Protein AF-Q835K2-F1 (afdb_monomer_lite)

pLDDT: mean 85.04, std 11.76, range [46.19, 97.5]

Radius of gyration: 17.07 Å; chains: 1; bounding box: 38×16×58 Å

Secondary structure (DSSP, 8-state):
---HHHHHHHHHHHHHHHHHHHHHHHH---TTHHHHHHHHHHHHHHHHHHHHHHHHHS-HHHHHTTSS-GGGGHHHHHHHHHHHHHHHHHHHHHHHHHHHTT-

Sequence (103 aa):
MLQPYFAFGVPLFLLVLYLLFALIHRQTTIHYLRFILLLISTFLMVFSFQVLQESWTINPETLKDAAYSPQWLWIPLGIGLILTLYNAWHGLRTMIKYKTDKH

Foldseek 3Di:
DLQVCQLVVLLVVLVVVLVVLVVVVVVDPDPCSLVVNLVSLLCQQVSLVVNLVVVVVDDPVVVVVNPDDSVCSVVSNVSSVVSNVVSVVVNVVVVVVVVVVVD

Organism: Enterococcus faecalis (strain ATCC 700802 / V583) (NCBI:txid226185)

Structure (mmCIF, N/CA/C/O backbone):
data_AF-Q835K2-F1
#
_entry.id   AF-Q835K2-F1
#
loop_
_atom_site.group_PDB
_atom_site.id
_atom_site.type_symbol
_atom_site.label_atom_id
_atom_site.label_alt_id
_atom_site.label_comp_id
_atom_site.label_asym_id
_atom_site.label_entity_id
_atom_site.label_seq_id
_atom_site.pdbx_PDB_ins_code
_atom_site.Cartn_x
_atom_site.Cartn_y
_atom_site.Cartn_z
_atom_site.occupancy
_atom_site.B_iso_or_equiv
_atom_site.auth_seq_id
_atom_site.auth_comp_id
_atom_site.auth_asym_id
_atom_site.auth_atom_id
_atom_site.pdbx_PDB_model_num
ATOM 1 N N . MET A 1 1 ? 4.391 -10.071 -13.237 1.00 61.84 1 MET A N 1
ATOM 2 C CA . MET A 1 1 ? 3.209 -9.183 -13.146 1.00 61.84 1 MET A CA 1
ATOM 3 C C . MET A 1 1 ? 3.485 -7.726 -13.560 1.00 61.84 1 MET A C 1
ATOM 5 O O . MET A 1 1 ? 2.685 -6.846 -13.269 1.00 61.84 1 MET A O 1
ATOM 9 N N . LEU A 1 2 ? 4.538 -7.453 -14.340 1.00 66.25 2 LEU A N 1
ATOM 10 C CA . LEU A 1 2 ? 4.948 -6.089 -14.729 1.00 66.25 2 LEU A CA 1
ATOM 11 C C . LEU A 1 2 ? 4.183 -5.502 -15.922 1.00 66.25 2 LEU A C 1
ATOM 13 O O . LEU A 1 2 ? 4.547 -4.460 -16.457 1.00 66.25 2 LEU A O 1
ATOM 17 N N . GLN A 1 3 ? 3.110 -6.162 -16.355 1.00 80.00 3 GLN A N 1
ATOM 18 C CA . GLN A 1 3 ? 2.230 -5.577 -17.352 1.00 80.00 3 GLN A CA 1
ATOM 19 C C . GLN A 1 3 ? 1.593 -4.320 -16.728 1.00 80.00 3 GLN A C 1
ATOM 21 O O . GLN A 1 3 ? 1.052 -4.426 -15.623 1.00 80.00 3 GLN A O 1
ATOM 26 N N . PRO A 1 4 ? 1.617 -3.148 -17.390 1.00 77.62 4 PRO A N 1
ATOM 27 C CA . PRO A 1 4 ? 1.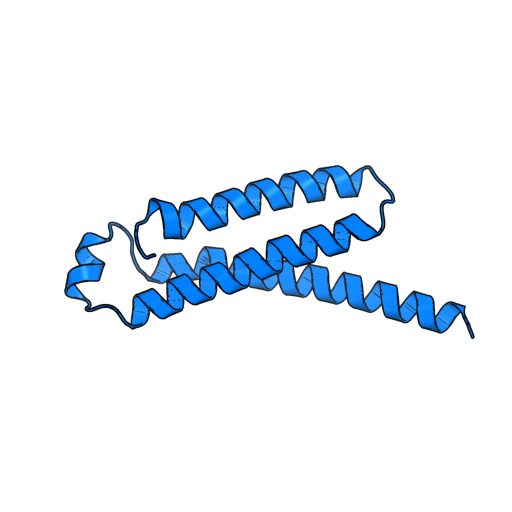244 -1.869 -16.766 1.00 77.62 4 PRO A CA 1
ATOM 28 C C . PRO A 1 4 ? -0.157 -1.893 -16.157 1.00 77.62 4 PRO A C 1
ATOM 30 O O . PRO A 1 4 ? -0.392 -1.405 -15.053 1.00 77.62 4 PRO A O 1
ATOM 33 N N . TYR A 1 5 ? -1.080 -2.544 -16.867 1.00 83.00 5 TYR A N 1
ATOM 34 C CA . TYR A 1 5 ? -2.452 -2.740 -16.421 1.00 83.00 5 TYR A CA 1
ATOM 35 C C . TYR A 1 5 ? -2.530 -3.456 -15.071 1.00 83.00 5 TYR A C 1
ATOM 37 O O . TYR A 1 5 ? -3.344 -3.106 -14.228 1.00 83.00 5 TYR A O 1
ATOM 45 N N . PHE A 1 6 ? -1.673 -4.442 -14.838 1.00 86.94 6 PHE A N 1
ATOM 46 C CA . PHE A 1 6 ? -1.684 -5.201 -13.601 1.00 86.94 6 PHE A CA 1
ATOM 47 C C . PHE A 1 6 ? -0.903 -4.480 -12.493 1.00 86.94 6 PHE A C 1
ATOM 49 O O . PHE A 1 6 ? -1.405 -4.341 -11.378 1.00 86.94 6 PHE A O 1
ATOM 56 N N . ALA A 1 7 ? 0.274 -3.941 -12.830 1.00 87.62 7 ALA A N 1
ATOM 57 C CA . ALA A 1 7 ? 1.147 -3.211 -11.914 1.00 87.62 7 ALA A CA 1
ATOM 58 C C . ALA A 1 7 ? 0.478 -1.972 -11.295 1.00 87.62 7 ALA A C 1
ATOM 60 O O . ALA A 1 7 ? 0.731 -1.674 -10.131 1.00 87.62 7 ALA A O 1
ATOM 61 N N . PHE A 1 8 ? -0.394 -1.278 -12.037 1.00 90.69 8 PHE A N 1
ATOM 62 C CA . PHE A 1 8 ? -1.104 -0.085 -11.552 1.00 90.69 8 PHE A CA 1
ATOM 63 C C . PHE A 1 8 ? -2.614 -0.274 -11.402 1.00 90.69 8 PHE A C 1
ATOM 65 O O . PHE A 1 8 ? -3.209 0.314 -10.500 1.00 90.69 8 PHE A O 1
ATOM 72 N N . GLY A 1 9 ? -3.246 -1.104 -12.233 1.00 92.44 9 GLY A N 1
ATOM 73 C CA . GLY A 1 9 ? -4.693 -1.313 -12.181 1.00 92.44 9 GLY A CA 1
ATOM 74 C C . GLY A 1 9 ? -5.140 -2.043 -10.920 1.00 92.44 9 GLY A C 1
ATOM 75 O O . GLY A 1 9 ? -6.141 -1.646 -10.327 1.00 92.44 9 GLY A O 1
ATOM 76 N N . VAL A 1 10 ? -4.381 -3.039 -10.446 1.00 93.62 10 VAL A N 1
ATOM 77 C CA . VAL A 1 10 ? -4.699 -3.714 -9.176 1.00 93.62 10 VAL A CA 1
ATOM 78 C C . VAL A 1 10 ? -4.555 -2.748 -7.990 1.00 93.62 10 VAL A C 1
ATOM 80 O O . VAL A 1 10 ? -5.517 -2.628 -7.228 1.00 93.62 10 VAL A O 1
ATOM 83 N N . PRO A 1 11 ? -3.453 -1.980 -7.839 1.00 94.88 11 PRO A N 1
ATOM 84 C CA . PRO A 1 11 ? -3.374 -0.948 -6.812 1.00 94.88 11 PRO A CA 1
ATOM 85 C C . PRO A 1 11 ? -4.492 0.088 -6.886 1.00 94.88 11 PRO A C 1
ATOM 87 O O . PRO A 1 11 ? -5.085 0.421 -5.862 1.00 94.88 11 PRO A O 1
ATOM 90 N N . LEU A 1 12 ? -4.823 0.568 -8.087 1.00 95.69 12 LEU A N 1
ATOM 91 C CA . LEU A 1 12 ? -5.892 1.544 -8.278 1.00 95.69 12 LEU A CA 1
ATOM 92 C C . LEU A 1 12 ? -7.253 0.979 -7.852 1.00 95.69 12 LEU A C 1
ATOM 94 O O . LEU A 1 12 ? -7.994 1.645 -7.131 1.00 95.69 12 LEU A O 1
ATOM 98 N N . PHE A 1 13 ? -7.561 -0.259 -8.240 1.00 96.12 13 PHE A N 1
ATOM 99 C CA . PHE A 1 13 ? -8.777 -0.947 -7.817 1.00 96.12 13 PHE A CA 1
ATOM 100 C C . PHE A 1 13 ? -8.858 -1.071 -6.290 1.00 96.12 13 PHE A C 1
ATOM 102 O O . PHE A 1 13 ? -9.890 -0.752 -5.700 1.00 96.12 13 PHE A O 1
ATOM 109 N N . LEU A 1 14 ? -7.761 -1.467 -5.637 1.00 96.19 14 LEU A N 1
ATOM 110 C CA . LEU A 1 14 ? -7.702 -1.574 -4.178 1.00 96.19 14 LEU A CA 1
ATOM 111 C C . LEU A 1 14 ? -7.877 -0.217 -3.492 1.00 96.19 14 LEU A C 1
ATOM 113 O O . LEU A 1 14 ? -8.520 -0.155 -2.448 1.00 96.19 14 LEU A O 1
ATOM 117 N N . LEU A 1 15 ? -7.363 0.869 -4.074 1.00 96.44 15 LEU A N 1
ATOM 118 C CA . LEU A 1 15 ? -7.574 2.223 -3.557 1.00 96.44 15 LEU A CA 1
ATOM 119 C C . LEU A 1 15 ? -9.031 2.665 -3.676 1.00 96.44 15 LEU A C 1
ATOM 121 O O . LEU A 1 15 ? -9.579 3.211 -2.719 1.00 96.44 15 LEU A O 1
ATOM 125 N N . VAL A 1 16 ? -9.679 2.399 -4.811 1.00 96.75 16 VAL A N 1
ATOM 126 C CA . VAL A 1 16 ? -11.114 2.670 -4.980 1.00 96.75 16 VAL A CA 1
ATOM 127 C C . VAL A 1 16 ? -11.920 1.868 -3.960 1.00 96.75 16 VAL A C 1
ATOM 129 O O . VAL A 1 16 ? -12.756 2.433 -3.254 1.00 96.75 16 VAL A O 1
ATOM 132 N N . LEU A 1 17 ? -11.624 0.575 -3.815 1.00 95.81 17 LEU A N 1
ATOM 133 C CA . LEU A 1 17 ? -12.283 -0.290 -2.841 1.00 95.81 17 LEU A CA 1
ATOM 134 C C . LEU A 1 17 ? -12.066 0.210 -1.405 1.00 95.81 17 LEU A C 1
ATOM 136 O O . LEU A 1 17 ? -13.018 0.300 -0.630 1.00 95.81 17 LEU A O 1
ATOM 140 N N . TYR A 1 18 ? -10.835 0.600 -1.064 1.00 95.06 18 TYR A N 1
ATOM 141 C CA . TYR A 1 18 ? -10.494 1.187 0.229 1.00 95.06 18 TYR A CA 1
ATOM 142 C C . TYR A 1 18 ? -11.315 2.450 0.505 1.00 95.06 18 TYR A C 1
ATOM 144 O O . TYR A 1 18 ? -11.894 2.581 1.582 1.00 95.06 18 TYR A O 1
ATOM 152 N N . LEU A 1 19 ? -11.409 3.364 -0.466 1.00 94.50 19 LEU A N 1
ATOM 153 C CA . LEU A 1 19 ? -12.187 4.597 -0.330 1.00 94.50 19 LEU A CA 1
ATOM 154 C C . LEU A 1 19 ? -13.677 4.314 -0.124 1.00 94.50 19 LEU A C 1
ATOM 156 O O . LEU A 1 19 ? -14.285 4.928 0.751 1.00 94.50 19 LEU A O 1
ATOM 160 N N . LEU A 1 20 ? -14.255 3.360 -0.860 1.00 94.31 20 LEU A N 1
ATOM 161 C CA . LEU A 1 20 ? -15.653 2.958 -0.677 1.00 94.31 20 LEU A CA 1
ATOM 162 C C . LEU A 1 20 ? -15.914 2.482 0.758 1.00 94.31 20 LEU A C 1
ATOM 164 O O . LEU A 1 20 ? -16.816 2.990 1.426 1.00 94.31 20 LEU A O 1
ATOM 168 N N . PHE A 1 21 ? -15.085 1.573 1.277 1.00 92.75 21 PHE A N 1
ATOM 169 C CA . PHE A 1 21 ? -15.219 1.108 2.661 1.00 92.75 21 PHE A CA 1
ATOM 170 C C . PHE A 1 21 ? -14.930 2.206 3.690 1.00 92.75 21 PHE A C 1
ATOM 172 O O . PHE A 1 21 ? -15.580 2.247 4.735 1.00 92.75 21 PHE A O 1
ATOM 179 N N . ALA A 1 22 ? -14.005 3.124 3.404 1.00 90.25 22 ALA A N 1
ATOM 180 C CA . ALA A 1 22 ? -13.694 4.243 4.288 1.00 90.25 22 ALA A CA 1
ATOM 181 C C . ALA A 1 22 ? -14.875 5.224 4.399 1.00 90.25 22 ALA A C 1
ATOM 183 O O . ALA A 1 22 ? -15.182 5.699 5.497 1.00 90.25 22 ALA A O 1
ATOM 184 N N . LEU A 1 23 ? -15.574 5.484 3.290 1.00 90.94 23 LEU A N 1
ATOM 185 C CA . LEU A 1 23 ? -16.791 6.298 3.270 1.00 90.94 23 LEU A CA 1
ATOM 186 C C . LEU A 1 23 ? -17.923 5.636 4.065 1.00 90.94 23 LEU A C 1
ATOM 188 O O . LEU A 1 23 ? -18.568 6.306 4.872 1.00 90.94 23 LEU A O 1
ATOM 192 N N . ILE A 1 24 ? -18.116 4.323 3.909 1.00 88.25 24 ILE A N 1
ATOM 193 C CA . ILE A 1 24 ? -19.119 3.559 4.670 1.00 88.25 24 ILE A CA 1
ATOM 194 C C . ILE A 1 24 ? -18.782 3.547 6.170 1.00 88.25 24 ILE A C 1
ATOM 196 O O . ILE A 1 24 ? -19.659 3.755 7.010 1.00 88.25 24 ILE A O 1
ATOM 200 N N . HIS A 1 25 ? -17.507 3.372 6.531 1.00 84.00 25 HIS A N 1
ATOM 201 C CA . HIS A 1 25 ? -17.049 3.423 7.924 1.00 84.00 25 HIS A CA 1
ATOM 202 C C . HIS A 1 25 ? -17.308 4.784 8.575 1.00 84.00 25 HIS A C 1
ATOM 204 O O . HIS A 1 25 ? -17.601 4.844 9.764 1.00 84.00 25 HIS A O 1
ATOM 210 N N . ARG A 1 26 ? -17.258 5.890 7.822 1.00 78.88 26 ARG A N 1
ATOM 211 C CA . ARG A 1 26 ? -17.576 7.214 8.378 1.00 78.88 26 ARG A CA 1
ATOM 212 C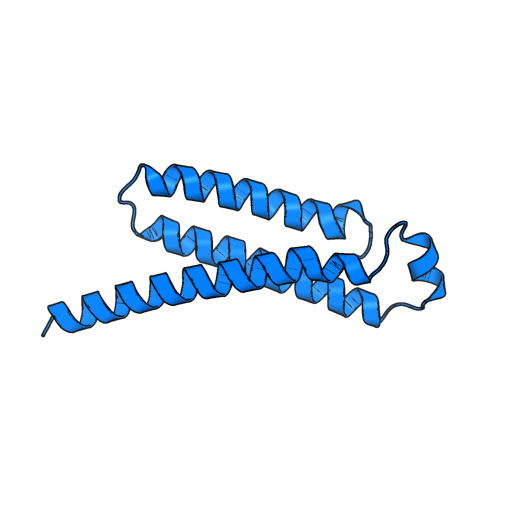 C . ARG A 1 26 ? -19.039 7.334 8.826 1.00 78.88 26 ARG A C 1
ATOM 214 O O . ARG A 1 26 ? -19.320 8.116 9.729 1.00 78.88 26 ARG A O 1
ATOM 221 N N . GLN A 1 27 ? -19.951 6.586 8.209 1.00 78.81 27 GLN A N 1
ATOM 222 C CA . GLN A 1 27 ? -21.390 6.658 8.484 1.00 78.81 27 GLN A CA 1
ATOM 223 C C . GLN A 1 27 ? -21.882 5.578 9.456 1.00 78.81 27 GLN A C 1
ATOM 225 O O . GLN A 1 27 ? -23.033 5.615 9.880 1.00 78.81 27 GLN A O 1
ATOM 230 N N . THR A 1 28 ? -21.035 4.609 9.814 1.00 74.31 28 THR A N 1
ATOM 231 C CA . THR A 1 28 ? -21.441 3.424 10.580 1.00 74.31 28 THR A CA 1
ATOM 232 C C . THR A 1 28 ? -20.521 3.186 11.778 1.00 74.31 28 THR A C 1
ATOM 234 O O . THR A 1 28 ? -19.324 3.439 11.734 1.00 74.31 28 THR A O 1
ATOM 237 N N . THR A 1 29 ? -21.059 2.663 12.880 1.00 67.69 29 THR A N 1
ATOM 238 C CA . THR A 1 29 ? -20.295 2.333 14.106 1.00 67.69 29 THR A CA 1
ATOM 239 C C . THR A 1 29 ? -19.709 0.915 14.084 1.00 67.69 29 THR A C 1
ATOM 241 O O . THR A 1 29 ? -19.321 0.354 15.113 1.00 67.69 29 THR A O 1
ATOM 244 N N . ILE A 1 30 ? -19.652 0.312 12.898 1.00 73.62 30 ILE A N 1
ATOM 245 C CA . ILE A 1 30 ? -19.300 -1.087 12.699 1.00 73.62 30 ILE A CA 1
ATOM 246 C C . ILE A 1 30 ? -17.805 -1.303 12.988 1.00 73.62 30 ILE A C 1
ATOM 248 O O . ILE A 1 30 ? -16.929 -0.827 12.265 1.00 73.62 30 ILE A O 1
ATOM 252 N N . HIS A 1 31 ? -17.506 -2.075 14.036 1.00 70.56 31 HIS A N 1
ATOM 253 C CA . HIS A 1 31 ? -16.133 -2.300 14.505 1.00 70.56 31 HIS A CA 1
ATOM 254 C C . HIS A 1 31 ? -15.244 -3.058 13.503 1.00 70.56 31 HIS A C 1
ATOM 256 O O . HIS A 1 31 ? -14.048 -2.781 13.417 1.00 70.56 31 HIS A O 1
ATOM 262 N N . TYR A 1 32 ? -15.801 -3.988 12.719 1.00 80.00 32 TYR A N 1
ATOM 263 C CA . TYR A 1 32 ? -15.019 -4.813 11.788 1.00 80.00 32 TYR A CA 1
ATOM 264 C C . TYR A 1 32 ? -14.604 -4.079 10.502 1.00 80.00 32 TYR A C 1
ATOM 266 O O . TYR A 1 32 ? -13.700 -4.537 9.807 1.00 80.00 32 TYR A O 1
ATOM 274 N N . LEU A 1 33 ? -15.179 -2.909 10.200 1.00 85.19 33 LEU A N 1
ATOM 275 C CA . LEU A 1 33 ? -14.804 -2.122 9.018 1.00 85.19 33 LEU A CA 1
ATOM 276 C C . LEU A 1 33 ? -13.341 -1.675 9.055 1.00 85.19 33 LEU A C 1
ATOM 278 O O . LEU A 1 33 ? -12.671 -1.700 8.029 1.00 85.19 33 LEU A O 1
ATOM 282 N N . ARG A 1 34 ? -12.805 -1.336 10.234 1.00 84.94 34 ARG A N 1
ATOM 283 C CA . ARG A 1 34 ? -11.376 -0.996 10.370 1.00 84.94 34 ARG A CA 1
ATOM 284 C C . ARG A 1 34 ? -10.467 -2.179 10.072 1.00 84.94 34 ARG A C 1
ATOM 286 O O . ARG A 1 34 ? -9.397 -1.998 9.505 1.00 84.94 34 ARG A O 1
ATOM 293 N N . PHE A 1 35 ? -10.903 -3.385 10.427 1.00 89.38 35 PHE A N 1
ATOM 294 C CA . PHE A 1 35 ? -10.176 -4.600 10.086 1.00 89.38 35 PHE A CA 1
ATOM 295 C C . PHE A 1 35 ? -10.203 -4.858 8.574 1.00 89.38 35 PHE A C 1
ATOM 297 O O . PHE A 1 35 ? -9.172 -5.179 7.995 1.00 89.38 35 PHE A O 1
ATOM 304 N N . ILE A 1 36 ? -11.338 -4.619 7.910 1.00 92.06 36 ILE A N 1
ATOM 305 C CA . ILE A 1 36 ? -11.435 -4.689 6.442 1.00 92.06 36 ILE A CA 1
ATOM 306 C C . ILE A 1 36 ? -10.498 -3.664 5.782 1.00 92.06 36 ILE A C 1
ATOM 308 O O . ILE A 1 36 ? -9.750 -4.016 4.873 1.00 92.06 36 ILE A O 1
ATOM 312 N N . LEU A 1 37 ? -10.479 -2.417 6.264 1.00 93.31 37 LEU A N 1
ATOM 313 C CA . LEU A 1 37 ? -9.566 -1.379 5.770 1.00 93.31 37 LEU A CA 1
ATOM 314 C C . LEU A 1 37 ? -8.094 -1.778 5.954 1.00 93.31 37 LEU A C 1
ATOM 316 O O . LEU A 1 37 ? -7.290 -1.604 5.034 1.00 93.31 37 LEU A O 1
ATOM 320 N N . LEU A 1 38 ? -7.748 -2.380 7.098 1.00 94.50 38 LEU A N 1
ATOM 321 C CA . LEU A 1 38 ? -6.418 -2.936 7.342 1.00 94.50 38 LEU A CA 1
ATOM 322 C C . LEU A 1 38 ? -6.071 -4.037 6.333 1.00 94.50 38 LEU A C 1
ATOM 324 O O . LEU A 1 38 ? -4.990 -3.992 5.750 1.00 94.50 38 LEU A O 1
ATOM 328 N N . LEU A 1 39 ? -6.977 -4.984 6.082 1.00 95.12 39 LEU A N 1
ATOM 329 C CA . LEU A 1 39 ? -6.757 -6.060 5.111 1.00 95.12 39 LEU A CA 1
ATOM 330 C C . LEU A 1 39 ? -6.519 -5.511 3.701 1.00 95.12 39 LEU A C 1
ATOM 332 O O . LEU A 1 39 ? -5.531 -5.882 3.070 1.00 95.12 39 LEU A O 1
ATOM 336 N N . ILE A 1 40 ? -7.367 -4.590 3.233 1.00 95.56 40 ILE A N 1
ATOM 337 C CA . ILE A 1 40 ? -7.229 -3.975 1.903 1.00 95.56 40 ILE A CA 1
ATOM 338 C C . ILE A 1 40 ? -5.891 -3.233 1.787 1.00 95.56 40 ILE A C 1
ATOM 340 O O . ILE A 1 40 ? -5.161 -3.429 0.817 1.00 95.56 40 ILE A O 1
ATOM 344 N N . SER A 1 41 ? -5.539 -2.411 2.783 1.00 96.44 41 SER A N 1
ATOM 345 C CA . SER A 1 41 ? -4.267 -1.671 2.774 1.00 96.44 41 SER A CA 1
ATOM 346 C C . SER A 1 41 ? -3.039 -2.586 2.826 1.00 96.44 41 SER A C 1
ATOM 348 O O . SER A 1 41 ? -2.072 -2.349 2.100 1.00 96.44 41 SER A O 1
ATOM 350 N N . THR A 1 42 ? -3.106 -3.670 3.602 1.00 96.62 42 THR A N 1
ATOM 351 C CA . THR A 1 42 ? -2.021 -4.653 3.709 1.00 96.62 42 THR A CA 1
ATOM 352 C C . THR A 1 42 ? -1.841 -5.385 2.386 1.00 96.62 42 THR A C 1
ATOM 354 O O . THR A 1 42 ? -0.718 -5.554 1.916 1.00 96.62 42 THR A O 1
ATOM 357 N N . PHE A 1 43 ? -2.946 -5.771 1.746 1.00 96.75 43 PHE A N 1
ATOM 358 C CA . PHE A 1 43 ? -2.918 -6.409 0.437 1.00 96.75 43 PHE A CA 1
ATOM 359 C C . PHE A 1 43 ? -2.330 -5.475 -0.627 1.00 96.75 43 PHE A C 1
ATOM 361 O O . PHE A 1 43 ? -1.448 -5.890 -1.373 1.00 96.75 43 PHE A O 1
ATOM 368 N N . LEU A 1 44 ? -2.729 -4.196 -0.634 1.00 97.31 44 LEU A N 1
ATOM 369 C CA . LEU A 1 44 ? -2.145 -3.163 -1.496 1.00 97.31 44 LEU A CA 1
ATOM 370 C C . LEU A 1 44 ? -0.627 -3.038 -1.292 1.00 97.31 44 LEU A C 1
ATOM 372 O O . LEU A 1 44 ? 0.121 -3.004 -2.270 1.00 97.31 44 LEU A O 1
ATOM 376 N N . MET A 1 45 ? -0.168 -2.987 -0.040 1.00 97.50 45 MET A N 1
ATOM 377 C CA . MET A 1 45 ? 1.253 -2.888 0.295 1.00 97.50 45 MET A CA 1
ATOM 378 C C . MET A 1 45 ? 2.039 -4.109 -0.199 1.00 97.50 45 MET A C 1
ATOM 380 O O . MET A 1 45 ? 3.018 -3.952 -0.925 1.00 97.50 45 MET A O 1
ATOM 384 N N . VAL A 1 46 ? 1.607 -5.318 0.174 1.00 96.94 46 VAL A N 1
ATOM 385 C CA . VAL A 1 46 ? 2.305 -6.571 -0.159 1.00 96.94 46 VAL A CA 1
ATOM 386 C C . VAL A 1 46 ? 2.334 -6.792 -1.666 1.00 96.94 46 VAL A C 1
ATOM 388 O O . VAL A 1 46 ? 3.382 -7.113 -2.218 1.00 96.94 46 VAL A O 1
ATOM 391 N N . PHE A 1 47 ? 1.212 -6.559 -2.342 1.00 95.31 47 PHE A N 1
ATOM 392 C CA . PHE A 1 47 ? 1.136 -6.639 -3.792 1.00 95.31 47 PHE A CA 1
ATOM 393 C C . PHE A 1 47 ? 2.112 -5.667 -4.465 1.00 95.31 47 PHE A C 1
ATOM 395 O O . PHE A 1 47 ? 2.897 -6.063 -5.324 1.00 95.31 47 PHE A O 1
ATOM 402 N N . SER A 1 48 ? 2.110 -4.397 -4.047 1.00 95.00 48 SER A N 1
ATOM 403 C CA . SER A 1 48 ? 2.995 -3.380 -4.630 1.00 95.00 48 SER A CA 1
ATOM 404 C C . SER A 1 48 ? 4.469 -3.697 -4.376 1.00 95.00 48 SER A C 1
ATOM 406 O O . SER A 1 48 ? 5.312 -3.456 -5.236 1.00 95.00 48 SER A O 1
ATOM 408 N N . PHE A 1 49 ? 4.779 -4.286 -3.218 1.00 94.88 49 PHE A N 1
ATOM 409 C CA . PHE A 1 49 ? 6.119 -4.763 -2.899 1.00 94.88 49 PHE A CA 1
ATOM 410 C C . PHE A 1 49 ? 6.540 -5.922 -3.808 1.00 94.88 49 PHE A C 1
ATOM 412 O O . PHE A 1 49 ? 7.645 -5.890 -4.341 1.00 94.88 49 PHE A O 1
ATOM 419 N N . GLN A 1 50 ? 5.658 -6.899 -4.046 1.00 93.75 50 GLN A N 1
ATOM 420 C CA . GLN A 1 50 ? 5.925 -8.009 -4.967 1.00 93.75 50 GLN A CA 1
ATOM 421 C C . GLN A 1 50 ? 6.193 -7.504 -6.390 1.00 93.75 50 GLN A C 1
ATOM 423 O O . GLN A 1 50 ? 7.179 -7.904 -7.000 1.00 93.75 50 GLN A O 1
ATOM 428 N N . VAL A 1 51 ? 5.385 -6.567 -6.897 1.00 91.44 51 VAL A N 1
ATOM 429 C CA . VAL A 1 51 ? 5.586 -5.981 -8.236 1.00 91.44 51 VAL A CA 1
ATOM 430 C C . VAL A 1 51 ? 6.906 -5.204 -8.322 1.00 91.44 51 VAL A C 1
ATOM 432 O O . VAL A 1 51 ? 7.621 -5.311 -9.320 1.00 91.44 51 VAL A O 1
ATOM 435 N N . LEU A 1 52 ? 7.267 -4.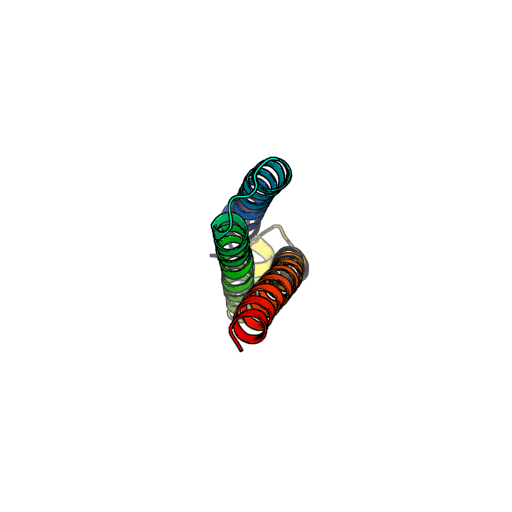445 -7.281 1.00 91.12 52 LEU A N 1
ATOM 436 C CA . LEU A 1 52 ? 8.552 -3.744 -7.221 1.00 91.12 52 LEU A CA 1
ATOM 437 C C . LEU A 1 52 ? 9.730 -4.730 -7.179 1.00 91.12 52 LEU A C 1
ATOM 439 O O . LEU A 1 52 ? 10.699 -4.550 -7.916 1.00 91.12 52 LEU A O 1
ATOM 443 N N . GLN A 1 53 ? 9.632 -5.785 -6.369 1.00 91.19 53 GLN A N 1
ATOM 444 C CA . GLN A 1 53 ? 10.646 -6.833 -6.280 1.00 91.19 53 GLN A CA 1
ATOM 445 C C . GLN A 1 53 ? 10.832 -7.539 -7.627 1.00 91.19 53 GLN A C 1
ATOM 447 O O . GLN A 1 53 ? 11.965 -7.700 -8.078 1.00 91.19 53 GLN A O 1
ATOM 452 N N . GLU A 1 54 ? 9.739 -7.895 -8.307 1.00 88.06 54 GLU A N 1
ATOM 453 C CA . GLU A 1 54 ? 9.795 -8.456 -9.657 1.00 88.06 54 GLU A CA 1
ATOM 454 C C . GLU A 1 54 ? 10.515 -7.505 -10.622 1.00 88.06 54 GLU A C 1
ATOM 456 O O . GLU A 1 54 ? 11.358 -7.955 -11.398 1.00 88.06 54 GLU A O 1
ATOM 461 N N . SER A 1 55 ? 10.261 -6.191 -10.537 1.00 85.88 55 SER A N 1
ATOM 462 C CA . SER A 1 55 ? 10.902 -5.193 -11.409 1.00 85.88 55 SER A CA 1
ATOM 463 C C . SER A 1 55 ? 12.429 -5.178 -11.306 1.00 85.88 55 SER A C 1
ATOM 465 O O . SER A 1 55 ? 13.095 -4.867 -12.285 1.00 85.88 55 SER A O 1
ATOM 467 N N . TRP A 1 56 ? 13.000 -5.547 -10.157 1.00 83.94 56 TRP A N 1
ATOM 468 C CA . TRP A 1 56 ? 14.454 -5.607 -9.968 1.00 83.94 56 TRP A CA 1
ATOM 469 C C . TRP A 1 56 ? 15.083 -6.902 -10.473 1.00 83.94 56 TRP A C 1
ATOM 471 O O . TRP A 1 56 ? 16.287 -6.948 -10.707 1.00 83.94 56 TRP A O 1
ATOM 481 N N . THR A 1 57 ? 14.281 -7.954 -10.632 1.00 82.75 57 THR A N 1
ATOM 482 C CA . THR A 1 57 ? 14.752 -9.268 -11.096 1.00 82.75 57 THR A CA 1
ATOM 483 C C . THR A 1 57 ? 14.732 -9.421 -12.616 1.00 82.75 57 THR A C 1
ATOM 485 O O . THR A 1 57 ? 15.320 -10.365 -13.139 1.00 82.75 57 THR A O 1
ATOM 488 N N . ILE A 1 58 ? 14.068 -8.509 -13.335 1.00 77.31 58 ILE A N 1
ATOM 489 C CA . ILE A 1 58 ? 13.948 -8.557 -14.796 1.00 77.31 58 ILE A CA 1
ATOM 490 C C . ILE A 1 58 ? 15.100 -7.811 -15.474 1.00 77.31 58 ILE A C 1
ATOM 492 O O . ILE A 1 58 ? 15.551 -6.764 -15.013 1.00 77.31 58 ILE A O 1
ATOM 496 N N . ASN A 1 59 ? 15.547 -8.346 -16.616 1.00 72.25 59 ASN A N 1
ATOM 497 C CA . ASN A 1 59 ? 16.565 -7.716 -17.447 1.00 72.25 59 ASN A CA 1
ATOM 498 C C . ASN A 1 59 ? 16.153 -6.287 -17.869 1.00 72.25 59 ASN A C 1
ATOM 500 O O . ASN A 1 59 ? 15.024 -6.076 -18.321 1.00 72.25 59 ASN A O 1
ATOM 504 N N . PRO A 1 60 ? 17.073 -5.306 -17.819 1.00 67.19 60 PRO A N 1
ATOM 505 C CA . PRO A 1 60 ? 16.793 -3.909 -18.166 1.00 67.19 60 PRO A CA 1
ATOM 506 C C . PRO A 1 60 ? 16.219 -3.700 -19.571 1.00 67.19 60 PRO A C 1
ATOM 508 O O . PRO A 1 60 ? 15.486 -2.740 -19.796 1.00 67.19 60 PRO A O 1
ATOM 511 N N . GLU A 1 61 ? 16.541 -4.583 -20.520 1.00 65.19 61 GLU A N 1
ATOM 512 C CA . GLU A 1 61 ? 16.017 -4.513 -21.888 1.00 65.19 61 GLU A CA 1
ATOM 513 C C . GLU A 1 61 ? 14.512 -4.785 -21.945 1.00 65.19 61 GLU A C 1
ATOM 515 O O . GLU A 1 61 ? 13.792 -4.060 -22.618 1.00 65.19 61 GLU A O 1
ATOM 520 N N . THR A 1 62 ? 14.010 -5.730 -21.149 1.00 63.91 62 THR A N 1
ATOM 521 C CA . THR A 1 62 ? 12.577 -6.061 -21.072 1.00 63.91 62 THR A CA 1
ATOM 522 C C . THR A 1 62 ? 11.775 -4.994 -20.312 1.00 63.91 62 THR A C 1
ATOM 524 O O . THR A 1 62 ? 10.572 -4.853 -20.509 1.00 63.91 62 THR A O 1
ATOM 527 N N . LEU A 1 63 ? 12.436 -4.212 -19.449 1.00 62.78 63 LEU A N 1
ATOM 528 C CA . LEU A 1 63 ? 11.832 -3.074 -18.744 1.00 62.78 63 LEU A CA 1
ATOM 529 C C . LEU A 1 63 ? 11.634 -1.850 -19.648 1.00 62.78 63 LEU A C 1
ATOM 531 O O . LEU A 1 63 ? 10.737 -1.052 -19.384 1.00 62.78 63 LEU A O 1
ATOM 535 N N . LYS A 1 64 ? 12.427 -1.698 -20.719 1.00 62.31 64 LYS A N 1
ATOM 536 C CA . LYS A 1 64 ? 12.221 -0.623 -21.708 1.00 62.31 64 LYS A CA 1
ATOM 537 C C . LYS A 1 64 ? 10.897 -0.783 -22.458 1.00 62.31 64 LYS A C 1
ATOM 539 O O . LYS A 1 64 ? 10.270 0.220 -22.788 1.00 62.31 64 LYS A O 1
ATOM 544 N N . ASP A 1 65 ? 10.440 -2.021 -22.627 1.00 65.75 65 ASP A N 1
ATOM 545 C CA . ASP A 1 65 ? 9.166 -2.341 -23.276 1.00 65.75 65 ASP A CA 1
ATOM 546 C C . ASP A 1 65 ? 7.951 -2.150 -22.353 1.00 65.75 65 ASP A C 1
ATOM 548 O O . ASP A 1 65 ? 6.810 -2.138 -22.814 1.00 65.75 65 ASP A O 1
ATOM 552 N N . ALA A 1 66 ? 8.162 -1.958 -21.046 1.00 65.56 66 ALA A N 1
ATOM 553 C CA . ALA A 1 66 ? 7.081 -1.856 -20.068 1.00 65.56 66 ALA A CA 1
ATOM 554 C C . ALA A 1 66 ? 6.284 -0.539 -20.153 1.00 65.56 66 ALA A C 1
ATOM 556 O O . ALA A 1 66 ? 5.300 -0.394 -19.446 1.00 65.56 66 ALA A O 1
ATOM 557 N N . ALA A 1 67 ? 6.649 0.424 -21.007 1.00 74.38 67 ALA A N 1
ATOM 558 C CA . ALA A 1 67 ? 5.939 1.702 -21.195 1.00 74.38 67 ALA A CA 1
ATOM 559 C C . ALA A 1 67 ? 5.787 2.595 -19.935 1.00 74.38 67 ALA A C 1
ATOM 561 O O . ALA A 1 67 ? 5.087 3.607 -19.976 1.00 74.38 67 ALA A O 1
ATOM 562 N N . TYR A 1 68 ? 6.453 2.273 -18.820 1.00 76.81 68 TYR A N 1
ATOM 563 C CA . TYR A 1 68 ? 6.522 3.107 -17.616 1.00 76.81 68 TYR A CA 1
ATOM 564 C C . TYR A 1 68 ? 7.891 2.980 -16.941 1.00 76.81 68 TYR A C 1
ATOM 566 O O . TYR A 1 68 ? 8.585 1.976 -17.083 1.00 76.81 68 TYR A O 1
ATOM 574 N N . SER A 1 69 ? 8.291 4.000 -16.176 1.00 83.00 69 SER A N 1
ATOM 575 C CA . SER A 1 69 ? 9.546 3.942 -15.418 1.00 83.00 69 SER A CA 1
ATOM 576 C C . SER A 1 69 ? 9.362 3.125 -14.125 1.00 83.00 69 SER A C 1
ATOM 578 O O . SER A 1 69 ? 8.397 3.364 -13.393 1.00 83.00 69 SER A O 1
ATOM 580 N N . PRO A 1 70 ? 10.290 2.217 -13.767 1.00 81.25 70 PRO A N 1
ATOM 581 C CA . PRO A 1 70 ? 10.209 1.425 -12.531 1.00 81.25 70 PRO A CA 1
ATOM 582 C C . PRO A 1 70 ? 10.082 2.265 -11.252 1.00 81.25 70 PRO A C 1
ATOM 584 O O . PRO A 1 70 ? 9.536 1.805 -10.253 1.00 81.25 70 PRO A O 1
ATOM 587 N N . GLN A 1 71 ? 10.527 3.525 -11.285 1.00 86.06 71 GLN A N 1
ATOM 588 C CA . GLN A 1 71 ? 10.407 4.458 -10.161 1.00 86.06 71 GLN A CA 1
ATOM 589 C C . GLN A 1 71 ? 8.945 4.727 -9.759 1.00 86.06 71 GLN A C 1
ATOM 591 O O . GLN A 1 71 ? 8.668 5.014 -8.598 1.00 86.06 71 GLN A O 1
ATOM 596 N N . TRP A 1 72 ? 7.995 4.584 -10.685 1.00 89.19 72 TRP A N 1
ATOM 597 C CA . TRP A 1 72 ? 6.572 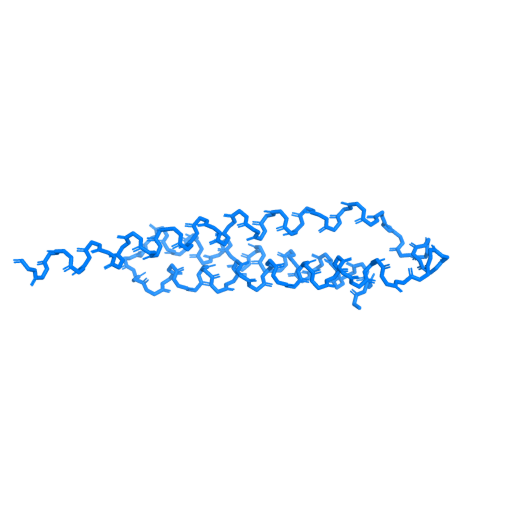4.817 -10.423 1.00 89.19 72 TRP A CA 1
ATOM 598 C C . TRP A 1 72 ? 5.944 3.742 -9.527 1.00 89.19 72 TRP A C 1
ATOM 600 O O . TRP A 1 72 ? 4.940 4.008 -8.869 1.00 89.19 72 TRP A O 1
ATOM 610 N N . LEU A 1 73 ? 6.550 2.553 -9.438 1.00 90.69 73 LEU A N 1
ATOM 611 C CA . LEU A 1 73 ? 6.072 1.449 -8.594 1.00 90.69 73 LEU A CA 1
ATOM 612 C C . LEU A 1 73 ? 6.191 1.752 -7.091 1.00 90.69 73 LEU A C 1
ATOM 614 O O . LEU A 1 73 ? 5.495 1.148 -6.276 1.00 90.69 73 LEU A O 1
ATOM 618 N N . TRP A 1 74 ? 7.011 2.736 -6.714 1.00 92.75 74 TRP A N 1
ATOM 619 C CA . TRP A 1 74 ? 7.111 3.206 -5.333 1.00 92.75 74 TRP A CA 1
ATOM 620 C C . TRP A 1 74 ? 5.855 3.932 -4.848 1.00 92.75 74 TRP A C 1
ATOM 622 O O . TRP A 1 74 ? 5.583 3.930 -3.650 1.00 92.75 74 TRP A O 1
ATOM 632 N N . ILE A 1 75 ? 5.070 4.528 -5.752 1.00 94.31 75 ILE A N 1
ATOM 633 C CA . ILE A 1 75 ? 3.854 5.275 -5.404 1.00 94.31 75 ILE A CA 1
ATOM 634 C C . ILE A 1 75 ? 2.805 4.361 -4.748 1.00 94.31 75 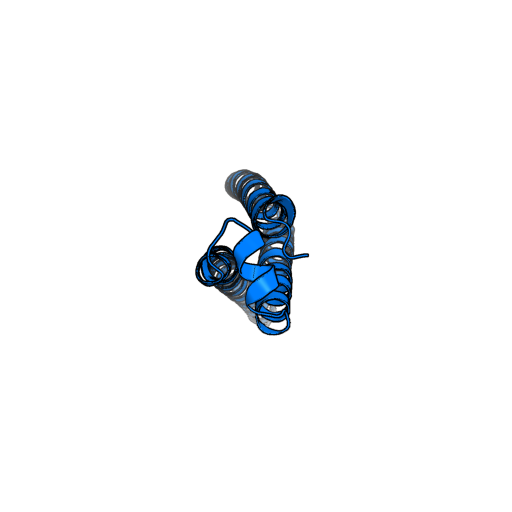ILE A C 1
ATOM 636 O O . ILE A 1 75 ? 2.435 4.624 -3.600 1.00 94.31 75 ILE A O 1
ATOM 640 N N . PRO A 1 76 ? 2.324 3.282 -5.403 1.00 94.25 76 PRO A N 1
ATOM 641 C CA . PRO A 1 76 ? 1.328 2.405 -4.793 1.00 94.25 76 PRO A CA 1
ATOM 642 C C . PRO A 1 76 ? 1.860 1.709 -3.532 1.00 94.25 76 PRO A C 1
ATOM 644 O O . PRO A 1 76 ? 1.111 1.551 -2.567 1.00 94.25 76 PRO A O 1
ATOM 647 N N . LEU A 1 77 ? 3.161 1.389 -3.483 1.00 96.19 77 LEU A N 1
ATOM 648 C CA . LEU A 1 77 ? 3.803 0.839 -2.288 1.00 96.19 77 LEU A CA 1
ATOM 649 C C . LEU A 1 77 ? 3.777 1.824 -1.114 1.00 96.19 77 LEU A C 1
ATOM 651 O O . LEU A 1 77 ? 3.378 1.451 -0.011 1.00 96.19 77 LEU A O 1
ATOM 655 N N . GLY A 1 78 ? 4.167 3.078 -1.345 1.00 96.50 78 GLY A N 1
ATOM 656 C CA . GLY A 1 78 ? 4.171 4.122 -0.323 1.00 96.50 78 GLY A CA 1
ATOM 657 C C . GLY A 1 78 ? 2.774 4.379 0.236 1.00 96.50 78 GLY A C 1
ATOM 658 O O . GLY A 1 78 ? 2.597 4.441 1.453 1.00 96.50 78 GLY A O 1
ATOM 659 N N . ILE A 1 79 ? 1.761 4.440 -0.635 1.00 96.38 79 ILE A N 1
ATOM 660 C CA . ILE A 1 79 ? 0.364 4.592 -0.209 1.00 96.38 79 ILE A CA 1
ATOM 661 C C . ILE A 1 79 ? -0.077 3.379 0.621 1.00 96.38 79 ILE A C 1
ATOM 663 O O . ILE A 1 79 ? -0.616 3.551 1.716 1.00 96.38 79 ILE A O 1
ATOM 667 N N . GLY A 1 80 ? 0.183 2.160 0.139 1.00 96.00 80 GLY A N 1
ATOM 668 C CA . GLY A 1 80 ? -0.139 0.929 0.859 1.00 96.00 80 GLY A CA 1
ATOM 669 C C . GLY A 1 80 ? 0.500 0.875 2.245 1.00 96.00 80 GLY A C 1
ATOM 670 O O . GLY A 1 80 ? -0.180 0.552 3.219 1.00 96.00 80 GLY A O 1
ATOM 671 N N . LEU A 1 81 ? 1.773 1.258 2.357 1.00 97.12 81 LEU A N 1
ATOM 672 C CA . LEU A 1 81 ? 2.502 1.296 3.622 1.00 97.12 81 LEU A CA 1
ATOM 673 C C . LEU A 1 81 ? 1.886 2.299 4.606 1.00 97.12 81 L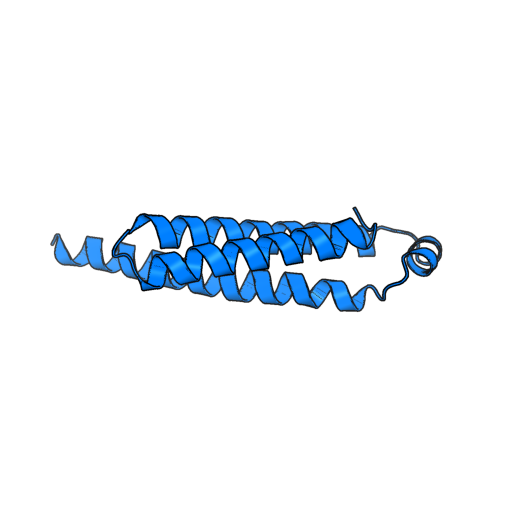EU A C 1
ATOM 675 O O . LEU A 1 81 ? 1.599 1.937 5.747 1.00 97.12 81 LEU A O 1
ATOM 679 N N . ILE A 1 82 ? 1.636 3.537 4.168 1.00 97.06 82 ILE A N 1
ATOM 680 C CA . ILE A 1 82 ? 1.039 4.583 5.015 1.00 97.06 82 ILE A CA 1
ATOM 681 C C . ILE A 1 82 ? -0.338 4.140 5.520 1.00 97.06 82 ILE A C 1
ATOM 683 O O . ILE A 1 82 ? -0.617 4.233 6.717 1.00 97.06 82 ILE A O 1
ATOM 687 N N . LEU A 1 83 ? -1.188 3.619 4.629 1.00 95.56 83 LEU A N 1
ATOM 688 C CA . LEU A 1 83 ? -2.521 3.143 4.997 1.00 95.56 83 LEU A CA 1
ATOM 689 C C . LEU A 1 83 ? -2.452 1.940 5.943 1.00 95.56 83 LEU A C 1
ATOM 691 O O . LEU A 1 83 ? -3.212 1.886 6.909 1.00 95.56 83 LEU A O 1
ATOM 695 N N . THR A 1 84 ? -1.534 1.004 5.709 1.00 96.06 84 THR A N 1
ATOM 696 C CA . THR A 1 84 ? -1.360 -0.177 6.566 1.00 96.06 84 THR A CA 1
ATOM 697 C C . THR A 1 84 ? -0.943 0.233 7.971 1.00 96.06 84 THR A C 1
ATOM 699 O O . THR A 1 84 ? -1.587 -0.165 8.940 1.00 96.06 84 THR A O 1
ATOM 702 N N . LEU A 1 85 ? 0.079 1.086 8.097 1.00 95.69 85 LEU A N 1
ATOM 703 C CA . LEU A 1 85 ? 0.550 1.584 9.391 1.00 95.69 85 LEU A CA 1
ATOM 704 C C . LEU A 1 85 ? -0.541 2.365 10.127 1.00 95.69 85 LEU A C 1
ATOM 706 O O . LEU A 1 85 ? -0.753 2.146 11.320 1.00 95.69 85 LEU A O 1
ATOM 710 N N . TYR A 1 86 ? -1.276 3.223 9.415 1.00 94.06 86 TYR A N 1
ATOM 711 C CA . TYR A 1 86 ? -2.397 3.970 9.977 1.00 94.06 86 TYR A CA 1
ATOM 712 C C . TYR A 1 86 ? -3.477 3.037 10.545 1.00 94.06 86 TYR A C 1
ATOM 714 O O . TYR A 1 86 ? -3.851 3.148 11.717 1.00 94.06 86 TYR A O 1
ATOM 722 N N . ASN A 1 87 ? -3.956 2.081 9.744 1.00 91.88 87 ASN A N 1
ATOM 723 C CA . ASN A 1 87 ? -5.012 1.163 10.168 1.00 91.88 87 ASN A CA 1
ATOM 724 C C . ASN A 1 87 ? -4.536 0.214 11.278 1.00 91.88 87 ASN A C 1
ATOM 726 O O . ASN A 1 87 ? -5.291 -0.050 12.217 1.00 91.88 87 ASN A O 1
ATOM 730 N N . ALA A 1 88 ? -3.284 -0.249 11.223 1.00 91.50 88 ALA A N 1
ATOM 731 C CA . ALA A 1 88 ? -2.698 -1.122 12.235 1.00 91.50 88 ALA A CA 1
ATOM 732 C C . ALA A 1 88 ? -2.566 -0.401 13.581 1.00 91.50 88 ALA A C 1
ATOM 734 O O . ALA A 1 88 ? -2.991 -0.931 14.607 1.00 91.50 88 ALA A O 1
ATOM 735 N N . TRP A 1 89 ? -2.058 0.835 13.578 1.00 90.69 89 TRP A N 1
ATOM 736 C CA . TRP A 1 89 ? -1.954 1.664 14.779 1.00 90.69 89 TRP A CA 1
ATOM 737 C C . TRP A 1 89 ? -3.322 1.904 15.426 1.00 90.69 89 TRP A C 1
ATOM 739 O O . TRP A 1 89 ? -3.501 1.702 16.630 1.00 90.69 89 TRP A O 1
ATOM 749 N N . HIS A 1 90 ? -4.318 2.288 14.625 1.00 86.00 90 HIS A N 1
ATOM 750 C CA . HIS A 1 90 ? -5.673 2.520 15.121 1.00 86.00 90 HIS A CA 1
ATOM 751 C C . HIS A 1 90 ? -6.339 1.241 15.648 1.00 86.00 90 HIS A C 1
ATOM 753 O O . HIS A 1 90 ? -7.019 1.292 16.682 1.00 86.00 90 HIS A O 1
ATOM 759 N N . GLY A 1 91 ? -6.140 0.106 14.974 1.00 84.56 91 GLY A N 1
ATOM 760 C CA . GLY A 1 91 ? -6.616 -1.204 15.418 1.00 84.56 91 GLY A CA 1
ATOM 761 C C . GLY A 1 91 ? -5.977 -1.632 16.740 1.00 84.56 91 GLY A C 1
ATOM 762 O O . GLY A 1 91 ? -6.678 -1.989 17.686 1.00 84.56 91 GLY A O 1
ATOM 763 N N . LEU A 1 92 ? -4.656 -1.492 16.859 1.00 85.00 92 LEU A N 1
ATOM 764 C CA . LEU A 1 92 ? -3.923 -1.847 18.072 1.00 85.00 92 LEU A CA 1
ATOM 765 C C . LEU A 1 92 ? -4.350 -0.979 19.264 1.00 85.00 92 LEU A C 1
ATOM 767 O O . LEU A 1 92 ? -4.638 -1.498 20.342 1.00 85.00 92 LEU A O 1
ATOM 771 N N . ARG A 1 93 ? -4.476 0.340 19.066 1.00 83.69 93 ARG A N 1
ATOM 772 C CA . ARG A 1 93 ? -4.914 1.267 20.122 1.00 83.69 93 ARG A CA 1
ATOM 773 C C . ARG A 1 93 ? -6.315 0.938 20.640 1.00 83.69 93 ARG A C 1
ATOM 775 O O . ARG A 1 93 ? -6.566 1.057 21.837 1.00 83.69 93 ARG A O 1
ATOM 782 N N . THR A 1 94 ? -7.230 0.537 19.755 1.00 77.75 94 THR A N 1
ATOM 783 C CA . THR A 1 94 ? -8.588 0.148 20.170 1.00 77.75 94 THR A CA 1
ATOM 784 C C . THR A 1 94 ? -8.568 -1.137 20.990 1.00 77.75 94 THR A C 1
ATOM 786 O O . THR A 1 94 ? -9.189 -1.172 22.049 1.00 77.75 94 THR A O 1
ATOM 789 N N . MET A 1 95 ? -7.793 -2.144 20.582 1.00 77.00 95 MET A N 1
ATOM 790 C CA . MET A 1 95 ? -7.643 -3.387 21.350 1.00 77.00 95 MET A CA 1
ATOM 791 C C . MET A 1 95 ? -7.016 -3.167 22.732 1.00 77.00 95 MET A C 1
ATOM 793 O O . MET A 1 95 ? -7.507 -3.720 23.715 1.00 77.00 95 MET A O 1
ATOM 797 N N . ILE A 1 96 ? -5.971 -2.335 22.830 1.00 77.62 96 ILE A N 1
ATOM 798 C CA . ILE A 1 96 ? -5.331 -2.014 24.116 1.00 77.62 96 ILE A CA 1
ATOM 799 C C . ILE A 1 96 ? -6.339 -1.357 25.065 1.00 77.62 96 ILE A C 1
ATOM 801 O O . ILE A 1 96 ? -6.448 -1.780 26.212 1.00 77.62 96 ILE A O 1
ATOM 805 N N . LYS A 1 97 ? -7.132 -0.391 24.582 1.00 72.00 97 LYS A N 1
ATOM 806 C CA . LYS A 1 97 ? -8.145 0.289 25.404 1.00 72.00 97 LYS A CA 1
ATOM 807 C C . LYS A 1 97 ? -9.203 -0.681 25.952 1.00 72.00 97 LYS A C 1
ATOM 809 O O . LYS A 1 97 ? -9.499 -0.639 27.139 1.00 72.00 97 LYS A O 1
ATOM 814 N N . TYR A 1 98 ? -9.695 -1.609 25.126 1.00 67.56 98 TYR A N 1
ATOM 815 C CA . TYR A 1 98 ? -10.632 -2.651 25.573 1.00 67.56 98 TYR A CA 1
ATOM 816 C C . TYR A 1 98 ? -10.051 -3.582 26.648 1.00 67.56 98 TYR A C 1
ATOM 818 O O . TYR A 1 98 ? -10.806 -4.138 27.444 1.00 67.56 98 TYR A O 1
ATOM 826 N N . LYS A 1 99 ? -8.727 -3.782 26.668 1.00 69.12 99 LYS A N 1
ATOM 827 C CA . LYS A 1 99 ? -8.054 -4.597 27.688 1.00 69.12 99 LYS A CA 1
ATOM 828 C C . LYS A 1 99 ? -7.918 -3.850 29.018 1.00 69.12 99 LYS A C 1
ATOM 830 O O . LYS A 1 99 ? -7.991 -4.485 30.062 1.00 69.12 99 LYS A O 1
ATOM 835 N N . THR A 1 100 ? -7.729 -2.531 28.984 1.00 64.88 100 THR A N 1
ATOM 836 C CA . THR A 1 100 ? -7.580 -1.696 30.187 1.00 64.88 100 THR A CA 1
ATOM 837 C C . THR A 1 100 ? -8.913 -1.433 30.890 1.00 64.88 100 THR A C 1
ATOM 839 O O . THR A 1 100 ? -8.938 -1.480 32.107 1.00 64.88 100 THR A O 1
ATOM 842 N N . ASP A 1 101 ? -10.021 -1.260 30.160 1.00 59.94 101 ASP A N 1
ATOM 843 C CA . ASP A 1 101 ? -11.355 -1.024 30.759 1.00 59.94 101 ASP A CA 1
ATOM 844 C C . ASP A 1 101 ? -11.976 -2.281 31.421 1.00 59.94 101 ASP A C 1
ATOM 846 O O . ASP A 1 101 ? -13.046 -2.211 32.023 1.00 59.94 101 ASP A O 1
ATOM 850 N N . LYS A 1 102 ? -11.338 -3.453 31.287 1.00 57.03 102 LYS A N 1
ATOM 851 C CA . LYS A 1 102 ? -11.788 -4.727 31.882 1.00 57.03 102 LYS A CA 1
ATOM 852 C C . LYS A 1 102 ? -11.114 -5.067 33.220 1.00 57.03 102 LYS A C 1
ATOM 854 O O . LYS A 1 102 ? -11.405 -6.132 33.768 1.00 57.03 102 LYS A O 1
ATOM 859 N N . HIS A 1 103 ? -10.233 -4.203 33.714 1.00 46.19 103 HIS A N 1
ATOM 860 C CA . HIS A 1 103 ? -9.514 -4.340 34.982 1.00 46.19 103 HIS A CA 1
ATOM 861 C C . HIS A 1 103 ? -9.744 -3.111 35.856 1.00 46.19 103 HIS A C 1
ATOM 863 O O . HIS A 1 103 ? -9.693 -3.290 37.091 1.00 46.19 103 HIS A O 1
#